Protein AF-A0A929PGQ6-F1 (afdb_monomer_lite)

pLDDT: mean 83.25, std 12.21, range [47.41, 95.75]

Sequence (90 aa):
MSSVEIEAKTAQEAIEKACKHFNLSEGELDIEVLESRSAGIFGLAGNKKAKIRVTPKRDNSITLGHEILTKIISLISPDTKISAEKKGDD

Structure (mmCIF, N/CA/C/O backbone):
data_AF-A0A929PGQ6-F1
#
_entry.id   AF-A0A929PGQ6-F1
#
loop_
_atom_site.group_PDB
_atom_site.id
_atom_site.type_symbol
_atom_site.label_atom_id
_atom_site.label_alt_id
_atom_site.label_comp_id
_atom_site.label_asym_id
_atom_site.label_entity_id
_atom_site.label_seq_id
_atom_site.pdbx_PDB_ins_code
_atom_site.Cartn_x
_atom_site.Cartn_y
_atom_site.Cartn_z
_atom_site.occupancy
_atom_site.B_iso_or_equiv
_atom_site.auth_seq_id
_atom_site.auth_comp_id
_atom_site.auth_asym_id
_atom_site.auth_atom_id
_atom_site.pdbx_PDB_model_num
ATOM 1 N N . MET A 1 1 ? 5.310 -8.678 0.238 1.00 56.22 1 MET A N 1
ATOM 2 C CA . MET A 1 1 ? 5.071 -7.218 0.208 1.00 56.22 1 MET A CA 1
ATOM 3 C C . MET A 1 1 ? 4.566 -6.826 1.580 1.00 56.22 1 MET A C 1
ATOM 5 O O . MET A 1 1 ? 3.814 -7.604 2.151 1.00 56.22 1 MET A O 1
ATOM 9 N N . SER A 1 2 ? 5.023 -5.705 2.133 1.00 78.25 2 SER A N 1
ATOM 10 C CA . SER A 1 2 ? 4.596 -5.276 3.467 1.00 78.25 2 SER A CA 1
ATOM 11 C C . SER A 1 2 ? 3.246 -4.573 3.351 1.00 78.25 2 SER A C 1
ATOM 13 O O . SER A 1 2 ? 3.189 -3.420 2.936 1.00 78.25 2 SER A O 1
ATOM 15 N N . SER A 1 3 ? 2.167 -5.291 3.648 1.00 87.69 3 SER A N 1
ATOM 16 C CA . SER A 1 3 ? 0.837 -4.710 3.831 1.00 87.69 3 SER A CA 1
ATOM 17 C C . SER A 1 3 ? 0.677 -4.224 5.271 1.00 87.69 3 SER A C 1
ATOM 19 O O . SER A 1 3 ? 1.180 -4.875 6.189 1.00 87.69 3 SER A O 1
ATOM 21 N N . VAL A 1 4 ? -0.059 -3.136 5.487 1.00 94.06 4 VAL A N 1
ATOM 22 C CA . VAL A 1 4 ? -0.388 -2.620 6.826 1.00 94.06 4 VAL A CA 1
ATOM 23 C C . VAL A 1 4 ? -1.888 -2.740 7.059 1.00 94.06 4 VAL A C 1
ATOM 25 O O . VAL A 1 4 ? -2.684 -2.421 6.179 1.00 94.06 4 VAL A O 1
ATOM 28 N N . GLU A 1 5 ? -2.283 -3.203 8.242 1.00 95.75 5 GLU A N 1
ATOM 29 C CA . GLU A 1 5 ? -3.686 -3.236 8.654 1.00 95.75 5 GLU A CA 1
ATOM 30 C C . GLU A 1 5 ? -4.022 -1.995 9.485 1.00 95.75 5 GLU A C 1
ATOM 32 O O . GLU A 1 5 ? -3.297 -1.646 10.417 1.00 95.75 5 GLU A O 1
ATOM 37 N N . ILE A 1 6 ? -5.119 -1.318 9.144 1.00 93.88 6 ILE A N 1
ATOM 38 C CA . ILE A 1 6 ? -5.538 -0.063 9.774 1.00 93.88 6 ILE A CA 1
ATOM 39 C C . ILE A 1 6 ? -6.993 -0.173 10.218 1.00 93.88 6 ILE A C 1
ATOM 41 O O . ILE A 1 6 ? -7.868 -0.577 9.452 1.00 93.88 6 ILE A O 1
ATOM 45 N N . GLU A 1 7 ? -7.248 0.239 11.460 1.00 93.44 7 GLU A N 1
ATOM 46 C CA . GLU A 1 7 ? -8.583 0.294 12.051 1.00 93.44 7 GLU A CA 1
ATOM 47 C C . GLU A 1 7 ? -9.057 1.739 12.275 1.00 93.44 7 GLU A C 1
ATOM 49 O O . GLU A 1 7 ? -8.324 2.621 12.757 1.00 93.44 7 GLU A O 1
ATOM 54 N N . ALA A 1 8 ? -10.327 1.992 11.969 1.00 90.69 8 ALA A N 1
ATOM 55 C CA . ALA A 1 8 ? -10.982 3.272 12.222 1.00 90.69 8 ALA A CA 1
ATOM 56 C C . ALA A 1 8 ? -12.494 3.107 12.430 1.00 90.69 8 ALA A C 1
ATOM 58 O O . ALA A 1 8 ? -13.025 1.999 12.369 1.00 90.69 8 ALA A O 1
ATOM 59 N N . LYS A 1 9 ? -13.216 4.196 12.727 1.00 86.38 9 LYS A N 1
ATOM 60 C CA . LYS A 1 9 ? -14.669 4.096 12.950 1.00 86.38 9 LYS A CA 1
ATOM 61 C C . LYS A 1 9 ? -15.406 3.763 11.655 1.00 86.38 9 LYS A C 1
ATOM 63 O O . LYS A 1 9 ? -16.444 3.106 11.695 1.00 86.38 9 LYS A O 1
ATOM 68 N N . THR A 1 10 ? -14.873 4.207 10.520 1.00 88.50 10 THR A N 1
ATOM 69 C CA . THR A 1 10 ? -15.407 3.963 9.177 1.00 88.50 10 THR A CA 1
ATOM 70 C C . THR A 1 10 ? -14.291 3.498 8.242 1.00 88.50 10 THR A C 1
ATOM 72 O O . THR A 1 10 ? -13.114 3.724 8.518 1.00 88.50 10 THR A O 1
ATOM 75 N N . ALA A 1 11 ? -14.651 2.844 7.133 1.00 88.25 11 ALA A N 1
ATOM 76 C CA . ALA A 1 11 ? -13.673 2.465 6.113 1.00 88.25 11 ALA A CA 1
ATOM 77 C C . ALA A 1 11 ? -12.977 3.708 5.532 1.00 88.25 11 ALA A C 1
ATOM 79 O O . ALA A 1 11 ? -11.760 3.711 5.407 1.00 88.25 11 ALA A O 1
ATOM 80 N N . GLN A 1 12 ? -13.728 4.792 5.303 1.00 90.56 12 GLN A N 1
ATOM 81 C CA . GLN A 1 12 ? -13.192 6.062 4.807 1.00 90.56 12 GLN A CA 1
ATOM 82 C C . GLN A 1 12 ? -12.109 6.639 5.729 1.00 90.56 12 GLN A C 1
ATOM 84 O O . GLN A 1 12 ? -11.026 6.985 5.272 1.00 90.56 12 GLN A O 1
ATOM 89 N N . GLU A 1 13 ? -12.353 6.669 7.045 1.00 91.88 13 GLU A N 1
ATOM 90 C CA . GLU A 1 13 ? -11.347 7.129 8.012 1.00 91.88 13 GLU A CA 1
ATOM 91 C C . GLU A 1 13 ? -10.094 6.239 8.005 1.00 91.88 13 GLU A C 1
ATOM 93 O O . GLU A 1 13 ? -8.984 6.716 8.248 1.00 91.88 13 GLU A O 1
ATOM 98 N N . ALA A 1 14 ? -10.255 4.933 7.770 1.00 93.81 14 ALA A N 1
ATOM 99 C CA . ALA A 1 14 ? -9.127 4.015 7.689 1.00 93.81 14 ALA A CA 1
ATOM 100 C C . ALA A 1 14 ? -8.303 4.262 6.413 1.00 93.81 14 ALA A C 1
ATOM 102 O O . ALA A 1 14 ? -7.074 4.265 6.482 1.00 93.81 14 ALA A O 1
ATOM 103 N N . ILE A 1 15 ? -8.967 4.545 5.287 1.00 93.44 15 ILE A N 1
ATOM 104 C CA . ILE A 1 15 ? -8.333 4.906 4.010 1.00 93.44 15 ILE A CA 1
ATOM 105 C C . ILE A 1 15 ? -7.565 6.223 4.149 1.00 93.44 15 ILE A C 1
ATOM 107 O O . ILE A 1 15 ? -6.388 6.283 3.810 1.00 93.44 15 ILE A O 1
ATOM 111 N N . GLU A 1 16 ? -8.162 7.254 4.751 1.00 95.31 16 GLU A N 1
ATOM 112 C CA . GLU A 1 16 ? -7.477 8.531 4.996 1.00 95.31 16 GLU A CA 1
ATOM 113 C C . GLU A 1 16 ? -6.218 8.369 5.859 1.00 95.31 16 GLU A C 1
ATOM 115 O O . GLU A 1 16 ? -5.182 8.987 5.594 1.00 95.31 16 GLU A O 1
ATOM 120 N N . LYS A 1 17 ? -6.284 7.524 6.896 1.00 95.25 17 LYS A N 1
ATOM 121 C CA . LYS A 1 17 ? -5.107 7.181 7.707 1.00 95.25 17 LYS A CA 1
ATOM 122 C C . LYS A 1 17 ? -4.045 6.460 6.884 1.00 95.25 17 LYS A C 1
ATOM 124 O O . LYS A 1 17 ? -2.864 6.718 7.095 1.00 95.25 17 LYS A O 1
ATOM 129 N N . ALA A 1 18 ? -4.446 5.587 5.962 1.00 94.38 18 ALA A N 1
ATOM 130 C CA . ALA A 1 18 ? -3.528 4.882 5.079 1.00 94.38 18 ALA A CA 1
ATOM 131 C C . ALA A 1 18 ? -2.798 5.840 4.131 1.00 94.38 18 ALA A C 1
ATOM 133 O O . ALA A 1 18 ? -1.570 5.802 4.063 1.00 94.38 18 ALA A O 1
ATOM 134 N N . CYS A 1 19 ? -3.528 6.751 3.483 1.00 93.56 19 CYS A N 1
ATOM 135 C CA . CYS A 1 19 ? -2.952 7.778 2.612 1.00 93.56 19 CYS A CA 1
ATOM 136 C C . CYS A 1 19 ? -1.911 8.623 3.358 1.00 93.56 19 CYS A C 1
ATOM 138 O O . CYS A 1 19 ? -0.809 8.840 2.861 1.00 93.56 19 CYS A O 1
ATOM 140 N N . LYS A 1 20 ? -2.211 9.026 4.602 1.00 94.00 20 LYS A N 1
ATOM 141 C CA . LYS A 1 20 ? -1.261 9.755 5.460 1.00 94.00 20 LYS A CA 1
ATOM 142 C C . LYS A 1 20 ? -0.062 8.908 5.885 1.00 94.00 20 LYS A C 1
ATOM 144 O O . LYS A 1 20 ? 1.043 9.430 5.955 1.00 94.00 20 LYS A O 1
ATOM 149 N N . HIS A 1 21 ? -0.270 7.627 6.188 1.00 91.19 21 HIS A N 1
ATOM 150 C CA . HIS A 1 21 ? 0.799 6.725 6.620 1.00 91.19 21 HIS A CA 1
ATOM 151 C C . HIS A 1 21 ? 1.828 6.478 5.514 1.00 91.19 21 HIS A C 1
ATOM 153 O O . HIS A 1 21 ? 3.026 6.487 5.781 1.00 91.19 21 HIS A O 1
ATOM 159 N N . PHE A 1 22 ? 1.362 6.278 4.280 1.00 86.75 22 PHE A N 1
ATOM 160 C CA . PHE A 1 22 ? 2.228 6.017 3.131 1.00 86.75 22 PHE A CA 1
ATOM 161 C C . PHE A 1 22 ? 2.647 7.281 2.375 1.00 86.75 22 PHE A C 1
ATOM 163 O O . PHE A 1 22 ? 3.538 7.199 1.537 1.00 86.75 22 PHE A O 1
ATOM 170 N N . ASN A 1 23 ? 2.037 8.432 2.677 1.00 89.56 23 ASN A N 1
ATOM 171 C CA . ASN A 1 23 ? 2.186 9.674 1.917 1.00 89.56 23 ASN A CA 1
ATOM 172 C C . ASN A 1 23 ? 1.899 9.468 0.415 1.00 89.56 23 ASN A C 1
ATOM 174 O O . ASN A 1 23 ? 2.643 9.929 -0.447 1.00 89.56 23 ASN A O 1
ATOM 178 N N . LEU A 1 24 ? 0.827 8.728 0.1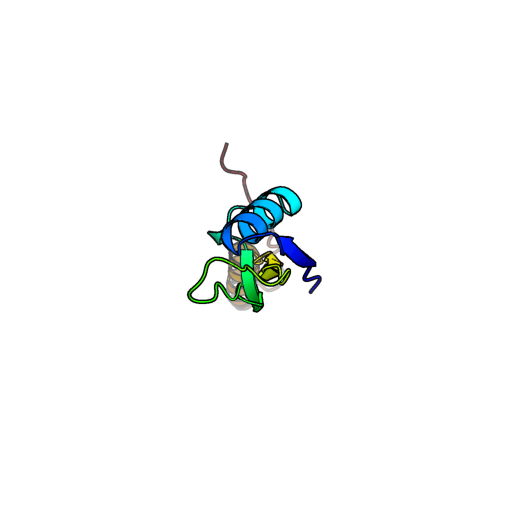31 1.00 89.31 24 LEU A N 1
ATOM 179 C 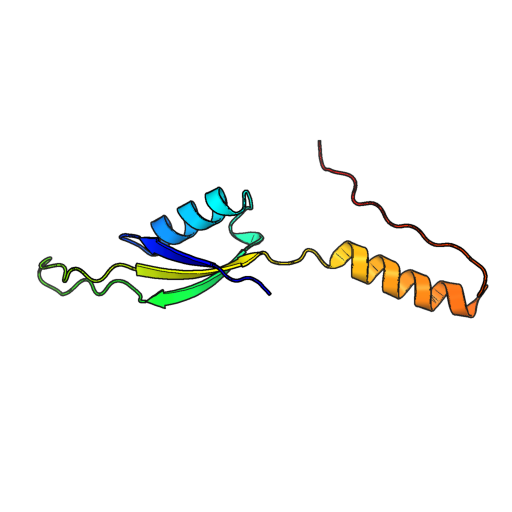CA . LEU A 1 24 ? 0.361 8.369 -1.207 1.00 89.31 24 LEU A CA 1
ATOM 180 C C . LEU A 1 24 ? -1.123 8.705 -1.339 1.00 89.31 24 LEU A C 1
ATOM 182 O O . LEU A 1 24 ? -1.856 8.753 -0.346 1.00 89.31 24 LEU A O 1
ATOM 186 N N . SER A 1 25 ? -1.574 8.913 -2.571 1.00 90.75 25 SER A N 1
ATOM 187 C CA . SER A 1 25 ? -2.997 9.047 -2.873 1.00 90.75 25 SER A CA 1
ATOM 188 C C . SER A 1 25 ? -3.717 7.696 -2.790 1.00 90.75 25 SER A C 1
ATOM 190 O O . SER A 1 25 ? -3.109 6.636 -2.924 1.00 90.75 25 SER A O 1
ATOM 192 N N . GLU A 1 26 ? -5.041 7.711 -2.619 1.00 89.50 26 GLU A N 1
ATOM 193 C CA . GLU A 1 26 ? -5.853 6.482 -2.593 1.00 89.50 26 GLU A CA 1
ATOM 194 C C . GLU A 1 26 ? -5.693 5.655 -3.882 1.00 89.50 26 GLU A C 1
ATOM 196 O O . GLU A 1 26 ? -5.652 4.427 -3.845 1.00 89.50 26 GLU A O 1
ATOM 201 N N . GLY A 1 27 ? -5.512 6.323 -5.027 1.00 89.38 27 GLY A N 1
ATOM 202 C CA . GLY A 1 27 ? -5.276 5.672 -6.316 1.00 89.38 27 GLY A CA 1
ATOM 203 C C . GLY A 1 27 ? -3.975 4.867 -6.371 1.00 89.38 27 GLY A C 1
ATOM 204 O O . GLY A 1 27 ? -3.901 3.890 -7.117 1.00 89.38 27 GLY A O 1
ATOM 205 N N . GLU A 1 28 ? -2.990 5.217 -5.546 1.00 88.62 28 GLU A N 1
ATOM 206 C CA . GLU A 1 28 ? -1.690 4.551 -5.416 1.00 88.62 28 GLU A CA 1
ATOM 207 C C . GLU A 1 28 ? -1.687 3.468 -4.327 1.00 88.62 28 GLU A C 1
ATOM 209 O O . GLU A 1 28 ? -0.659 2.842 -4.075 1.00 88.62 28 GLU A O 1
ATOM 214 N N . LEU A 1 29 ? -2.828 3.211 -3.687 1.00 91.50 29 LEU A N 1
ATOM 215 C CA . LEU A 1 29 ? -2.981 2.196 -2.653 1.00 91.50 29 LEU A CA 1
ATOM 216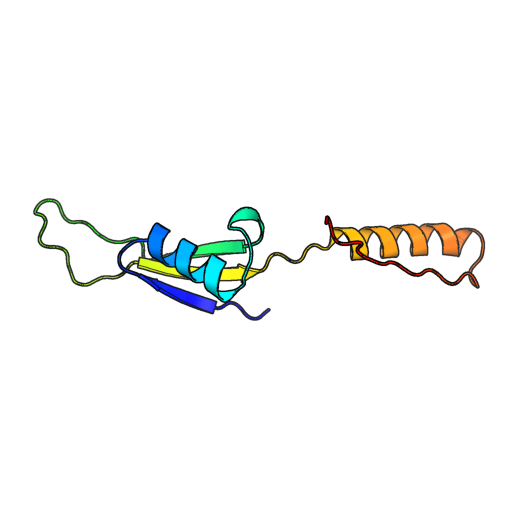 C C . LEU A 1 29 ? -3.899 1.076 -3.146 1.00 91.50 29 LEU A C 1
ATOM 218 O O . LEU A 1 29 ? -4.925 1.305 -3.786 1.00 91.50 29 LEU A O 1
ATOM 222 N N . ASP A 1 30 ? -3.506 -0.160 -2.872 1.00 93.00 30 ASP A N 1
ATOM 223 C CA . ASP A 1 30 ? -4.367 -1.329 -2.979 1.00 93.00 30 ASP A CA 1
ATOM 224 C C . ASP A 1 30 ? -5.009 -1.574 -1.610 1.00 93.00 30 ASP A C 1
ATOM 226 O O . ASP A 1 30 ? -4.298 -1.733 -0.612 1.00 93.00 30 ASP A O 1
ATOM 230 N N . ILE A 1 31 ? -6.339 -1.512 -1.550 1.00 93.81 31 ILE A N 1
ATOM 231 C CA . ILE A 1 31 ? -7.113 -1.466 -0.306 1.00 93.81 31 ILE A CA 1
ATOM 232 C C . ILE A 1 31 ? -8.068 -2.655 -0.275 1.00 93.81 31 ILE A C 1
ATOM 234 O O . ILE A 1 31 ? -8.999 -2.755 -1.070 1.00 93.81 31 ILE A O 1
ATOM 238 N N . GLU A 1 32 ? -7.877 -3.521 0.711 1.00 94.31 32 GLU A N 1
ATOM 239 C CA . GLU A 1 32 ? -8.743 -4.657 1.001 1.00 94.31 32 GLU A CA 1
ATOM 240 C C . GLU A 1 32 ? -9.538 -4.368 2.283 1.00 94.31 32 GLU A C 1
ATOM 242 O O . GLU A 1 32 ? -8.965 -4.154 3.354 1.00 94.31 32 GLU A O 1
ATOM 247 N N . VAL A 1 33 ? -10.870 -4.353 2.204 1.00 92.25 33 VAL A N 1
ATOM 248 C CA . VAL A 1 33 ? -11.727 -4.167 3.386 1.00 92.25 33 VAL A CA 1
ATOM 249 C C . VAL A 1 33 ? -11.906 -5.511 4.087 1.00 92.25 33 VAL A C 1
ATOM 251 O O . VAL A 1 33 ? -12.632 -6.375 3.605 1.00 92.25 33 VAL A O 1
ATOM 254 N N . LEU A 1 34 ? -11.263 -5.674 5.245 1.00 92.44 34 LEU A N 1
ATOM 255 C CA . LEU A 1 34 ? -11.352 -6.889 6.058 1.00 92.44 34 LEU A CA 1
ATOM 256 C C . LEU A 1 34 ? -12.629 -6.910 6.901 1.00 92.44 34 LEU A C 1
ATOM 258 O O . LEU A 1 34 ? -13.271 -7.947 7.041 1.00 92.44 34 LEU A O 1
ATOM 262 N N . GLU A 1 35 ? -13.006 -5.757 7.458 1.00 88.06 35 GLU A N 1
ATOM 263 C CA . GLU A 1 35 ? -14.231 -5.606 8.238 1.00 88.06 35 GLU A CA 1
ATOM 264 C C . GLU A 1 35 ? -14.954 -4.313 7.869 1.00 88.06 35 GLU A C 1
ATOM 266 O O . GLU A 1 35 ? -14.443 -3.204 8.045 1.00 88.06 35 GLU A O 1
ATOM 271 N N . SER A 1 36 ? -16.185 -4.460 7.385 1.00 74.62 36 SER A N 1
ATOM 272 C CA . SER A 1 36 ? -17.131 -3.369 7.181 1.00 74.62 36 SER A CA 1
ATOM 273 C C . SER A 1 36 ? -17.943 -3.154 8.464 1.00 74.62 36 SER A C 1
ATOM 275 O O . SER A 1 36 ? -18.423 -4.101 9.088 1.00 74.62 36 SER A O 1
ATOM 277 N N . ARG A 1 37 ? -18.083 -1.895 8.895 1.00 70.12 37 ARG A N 1
ATOM 278 C CA . ARG A 1 37 ? -18.858 -1.526 10.091 1.00 70.12 37 ARG A CA 1
ATOM 279 C C . ARG A 1 37 ? -20.285 -2.084 9.988 1.00 70.12 37 ARG A C 1
ATOM 281 O O . ARG A 1 37 ? -21.001 -1.734 9.055 1.00 70.12 37 ARG A O 1
ATOM 288 N N . SER A 1 38 ? -20.746 -2.852 10.979 1.00 57.81 38 SER A N 1
ATOM 289 C CA . SER A 1 38 ? -22.163 -3.223 11.080 1.00 57.81 38 SER A CA 1
ATOM 290 C C . SER A 1 38 ? -22.935 -2.123 11.818 1.00 57.81 38 SER A C 1
ATOM 292 O O . SER A 1 38 ? -22.943 -2.073 13.050 1.00 57.81 38 SER A O 1
ATOM 294 N N . ALA A 1 39 ? -23.574 -1.209 11.089 1.00 57.31 39 ALA A N 1
ATOM 295 C CA . ALA A 1 39 ? -24.578 -0.334 11.688 1.00 57.31 39 ALA A CA 1
ATOM 296 C C . ALA A 1 39 ? -25.911 -1.099 11.748 1.00 57.31 39 ALA A C 1
ATOM 298 O O . ALA A 1 39 ? -26.554 -1.314 10.727 1.00 57.31 39 ALA A O 1
ATOM 299 N N . GLY A 1 40 ? -26.297 -1.563 12.939 1.00 54.22 40 GLY A N 1
ATOM 300 C CA . GLY A 1 40 ? -27.622 -2.140 13.165 1.00 54.22 40 GLY A CA 1
ATOM 301 C C . GLY A 1 40 ? -28.723 -1.073 13.131 1.00 54.22 40 GLY A C 1
ATOM 302 O O . GLY A 1 40 ? -28.486 0.094 13.441 1.00 54.22 40 GLY A O 1
ATOM 303 N N . ILE A 1 41 ? -29.942 -1.507 12.815 1.00 62.81 41 ILE A N 1
ATOM 304 C CA . ILE A 1 41 ? -31.191 -0.735 12.635 1.00 62.81 41 ILE A CA 1
ATOM 305 C C . ILE A 1 41 ? -31.652 0.165 13.808 1.00 62.81 41 ILE A C 1
ATOM 307 O O . ILE A 1 41 ? -32.676 0.824 13.683 1.00 62.81 41 ILE A O 1
ATOM 311 N N . PHE A 1 42 ? -30.916 0.258 14.920 1.00 62.19 42 PHE A N 1
ATOM 312 C CA . PHE A 1 42 ? -31.293 1.080 16.084 1.00 62.19 42 PHE A CA 1
ATOM 313 C C . PHE A 1 42 ? -30.195 2.016 16.605 1.00 62.19 42 PHE A C 1
ATOM 315 O O . PHE A 1 42 ? -30.296 2.516 17.720 1.00 62.19 42 PHE A O 1
ATOM 322 N N . GLY A 1 43 ? -29.112 2.255 15.859 1.00 57.72 43 GLY A N 1
ATOM 323 C CA . GLY A 1 43 ? -28.061 3.183 16.314 1.00 57.72 43 GLY A CA 1
ATOM 324 C C . GLY A 1 43 ? -27.292 2.726 17.567 1.00 57.72 43 GLY A C 1
ATOM 325 O O . GLY A 1 43 ? -26.345 3.390 17.981 1.00 57.72 43 GLY A O 1
ATOM 326 N N . LEU A 1 44 ? -27.625 1.556 18.122 1.00 62.28 44 LEU A N 1
ATOM 327 C CA . LEU A 1 44 ? -26.835 0.813 19.099 1.00 62.28 44 LEU A CA 1
ATOM 328 C C . LEU A 1 44 ? -25.658 0.178 18.356 1.00 62.28 44 LEU A C 1
ATOM 330 O O . LEU A 1 44 ? -25.648 -1.009 18.030 1.00 62.28 44 LEU A O 1
ATOM 334 N N . ALA A 1 45 ? -24.704 1.022 17.972 1.00 58.69 45 ALA A N 1
ATOM 335 C CA . ALA A 1 45 ? -23.507 0.604 17.273 1.00 58.69 45 ALA A CA 1
ATOM 336 C C . ALA A 1 45 ? -22.703 -0.320 18.193 1.00 58.69 45 ALA A C 1
ATOM 338 O O . ALA A 1 45 ? -22.085 0.133 19.155 1.00 58.69 45 ALA A O 1
ATOM 339 N N . GLY A 1 46 ? -22.700 -1.618 17.884 1.00 57.81 46 GLY A N 1
ATOM 340 C CA . GLY A 1 46 ? -21.684 -2.520 18.405 1.00 57.81 46 GLY A CA 1
ATOM 341 C C . GLY A 1 46 ? -20.305 -1.915 18.135 1.00 57.81 46 GLY A C 1
ATOM 342 O O . GLY A 1 46 ? -20.083 -1.323 17.078 1.00 57.81 46 GLY A O 1
ATOM 343 N N . ASN A 1 47 ? -19.388 -2.050 19.094 1.00 66.19 47 ASN A N 1
ATOM 344 C CA . ASN A 1 47 ? -18.034 -1.472 19.100 1.00 66.19 47 ASN A CA 1
ATOM 345 C C . ASN A 1 47 ? -17.115 -1.944 17.950 1.00 66.19 47 ASN A C 1
ATOM 347 O O . ASN A 1 47 ? -15.895 -1.802 18.028 1.00 66.19 47 ASN A O 1
ATOM 351 N N . LYS A 1 48 ? -17.669 -2.541 16.895 1.00 76.38 48 LYS A N 1
ATOM 352 C CA . LYS A 1 48 ? -16.920 -3.113 15.791 1.00 76.38 48 LYS A CA 1
ATOM 353 C C . LYS A 1 48 ? -16.453 -2.001 14.853 1.00 76.38 48 LYS A C 1
ATOM 355 O O . LYS A 1 48 ? -17.251 -1.371 14.155 1.00 76.38 48 LYS A O 1
ATOM 360 N N . LYS A 1 49 ? -15.149 -1.731 14.903 1.00 85.31 49 LYS A N 1
ATOM 361 C CA . LYS A 1 49 ? -14.455 -0.785 14.025 1.00 85.31 49 LYS A CA 1
ATOM 362 C C . LYS A 1 49 ? -14.386 -1.341 12.604 1.00 85.31 49 LYS A C 1
ATOM 364 O O . LYS A 1 49 ? -14.468 -2.547 12.401 1.00 85.31 49 LYS A O 1
ATOM 369 N N . ALA A 1 50 ? -14.241 -0.452 11.630 1.00 90.31 50 ALA A N 1
ATOM 370 C CA . ALA A 1 50 ? -13.872 -0.855 10.285 1.00 90.31 50 ALA A CA 1
ATOM 371 C C . ALA A 1 50 ? -12.376 -1.183 10.254 1.00 90.31 50 ALA A C 1
ATOM 373 O O . ALA A 1 50 ? -11.576 -0.473 10.874 1.00 90.31 50 ALA A O 1
ATOM 374 N N . LYS A 1 51 ? -12.012 -2.227 9.512 1.00 92.94 51 LYS A N 1
ATOM 375 C CA . LYS A 1 51 ? -10.630 -2.676 9.355 1.00 92.94 51 LYS A CA 1
ATOM 376 C C . LYS A 1 51 ? -10.307 -2.857 7.881 1.00 92.94 51 LYS A C 1
ATOM 378 O O . LYS A 1 51 ? -11.055 -3.519 7.163 1.00 92.94 51 LYS A O 1
ATOM 383 N N . ILE A 1 52 ? -9.186 -2.292 7.449 1.00 94.94 52 ILE A N 1
ATOM 384 C CA . ILE A 1 52 ? -8.666 -2.440 6.089 1.00 94.94 52 ILE A CA 1
ATOM 385 C C . ILE A 1 52 ? -7.236 -2.974 6.128 1.00 94.94 52 ILE A C 1
ATOM 387 O O . ILE A 1 52 ? -6.509 -2.738 7.094 1.00 94.94 52 ILE A O 1
ATOM 391 N N . ARG A 1 53 ? -6.825 -3.656 5.066 1.00 95.69 53 ARG A N 1
ATOM 392 C CA . ARG A 1 53 ? -5.435 -3.973 4.756 1.00 95.69 53 ARG A CA 1
ATOM 393 C C . ARG A 1 53 ? -5.029 -3.158 3.542 1.00 95.69 53 ARG A C 1
ATOM 395 O O . ARG A 1 53 ? -5.761 -3.111 2.560 1.00 95.69 53 ARG A O 1
ATOM 402 N N . VAL A 1 54 ? -3.876 -2.510 3.622 1.00 94.94 54 VAL A N 1
ATOM 403 C CA . VAL A 1 54 ? -3.403 -1.605 2.578 1.00 94.94 54 VAL A CA 1
ATOM 404 C C . VAL A 1 54 ? -2.006 -1.988 2.138 1.00 94.94 54 VAL A C 1
ATOM 406 O O . VAL A 1 54 ? -1.129 -2.234 2.970 1.00 94.94 54 VAL A O 1
ATOM 409 N N . THR A 1 55 ? -1.799 -2.000 0.826 1.00 93.75 55 THR A N 1
ATOM 410 C CA . THR A 1 55 ? -0.499 -2.217 0.193 1.00 93.75 55 THR A CA 1
ATOM 411 C C . THR A 1 55 ? -0.241 -1.094 -0.813 1.00 93.75 55 THR A C 1
ATOM 413 O O . THR A 1 55 ? -1.080 -0.875 -1.682 1.00 93.75 55 THR A O 1
ATOM 416 N N . PRO A 1 56 ? 0.896 -0.381 -0.757 1.00 90.81 56 PRO A N 1
ATOM 417 C CA . PRO A 1 56 ? 1.265 0.562 -1.809 1.00 90.81 56 PRO A CA 1
ATOM 418 C C . PRO A 1 56 ? 1.351 -0.130 -3.169 1.00 90.81 56 PRO A C 1
ATOM 420 O O . PRO A 1 56 ? 2.061 -1.133 -3.319 1.00 90.81 56 PRO A O 1
ATOM 423 N N . LYS A 1 57 ? 0.658 0.412 -4.172 1.00 87.38 57 LYS A N 1
ATOM 424 C CA . LYS A 1 57 ? 0.825 -0.006 -5.560 1.00 87.38 57 LYS A CA 1
ATOM 425 C C . LYS A 1 57 ? 2.233 0.371 -5.980 1.00 87.38 57 LYS A C 1
ATOM 427 O O . LYS A 1 57 ? 2.677 1.504 -5.810 1.00 87.38 57 LYS A O 1
ATOM 432 N N . ARG A 1 58 ? 2.960 -0.593 -6.534 1.00 73.94 58 ARG A N 1
ATOM 433 C CA . ARG A 1 58 ? 4.223 -0.277 -7.189 1.00 73.94 58 ARG A CA 1
ATOM 434 C C . ARG A 1 58 ? 3.906 0.301 -8.552 1.00 73.94 58 ARG A C 1
ATOM 436 O O . ARG A 1 58 ? 3.277 -0.363 -9.375 1.00 73.94 58 ARG A O 1
ATOM 443 N N . ASP A 1 59 ? 4.365 1.519 -8.785 1.00 70.19 59 ASP A N 1
ATOM 444 C CA . ASP A 1 59 ? 4.473 2.036 -10.135 1.00 70.19 59 ASP A CA 1
ATOM 445 C C . ASP A 1 59 ? 5.580 1.257 -10.862 1.00 70.19 59 ASP A C 1
ATOM 447 O O . ASP A 1 59 ? 6.769 1.553 -10.750 1.00 70.19 59 ASP A O 1
ATOM 451 N N . ASN A 1 60 ? 5.175 0.196 -11.559 1.00 69.12 60 ASN A N 1
ATOM 452 C CA . ASN A 1 60 ? 6.070 -0.645 -12.346 1.00 69.12 60 ASN A CA 1
ATOM 453 C C . ASN A 1 60 ? 6.316 -0.076 -13.754 1.00 69.12 60 ASN A C 1
ATOM 455 O O . ASN A 1 60 ? 6.993 -0.734 -14.539 1.00 69.12 60 ASN A O 1
ATOM 459 N N . SER A 1 61 ? 5.779 1.098 -14.111 1.00 76.25 61 SER A N 1
ATOM 460 C CA . SER A 1 61 ? 5.876 1.634 -15.479 1.00 76.25 61 SER A CA 1
ATOM 461 C C . SER A 1 61 ? 7.328 1.839 -15.924 1.00 76.25 61 SER A C 1
ATOM 463 O O . SER A 1 61 ? 7.706 1.425 -17.019 1.00 76.25 61 SER A O 1
ATOM 465 N N . ILE A 1 62 ? 8.168 2.380 -15.039 1.00 79.44 62 ILE A N 1
ATOM 466 C CA . ILE A 1 62 ? 9.600 2.590 -15.284 1.00 79.44 62 ILE A CA 1
ATOM 467 C C . ILE A 1 62 ? 10.340 1.258 -15.425 1.00 79.44 62 ILE A C 1
ATOM 469 O O . ILE A 1 62 ? 11.125 1.081 -16.356 1.00 79.44 62 ILE A O 1
A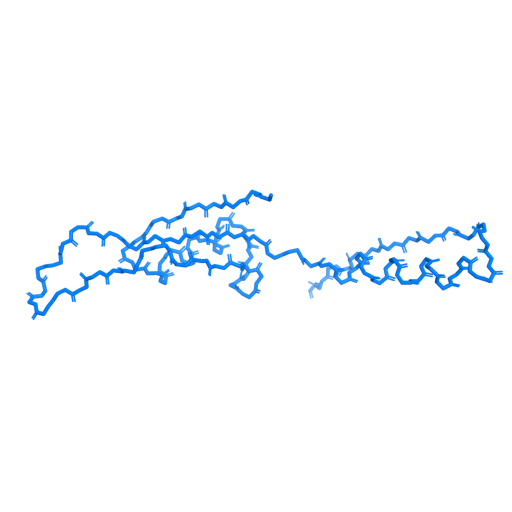TOM 473 N N . THR A 1 63 ? 10.074 0.298 -14.535 1.00 79.00 63 THR A N 1
ATOM 474 C CA . THR A 1 63 ? 10.692 -1.035 -14.596 1.00 79.00 63 THR A CA 1
ATOM 475 C C . THR A 1 63 ? 10.283 -1.780 -15.864 1.00 79.00 63 THR A C 1
ATOM 477 O O . THR A 1 63 ? 11.134 -2.365 -16.527 1.00 79.00 63 THR A O 1
ATOM 480 N N . LEU A 1 64 ? 9.005 -1.712 -16.238 1.00 85.00 64 LEU A N 1
ATOM 481 C CA . LEU A 1 64 ? 8.475 -2.339 -17.444 1.00 85.00 64 LEU A CA 1
ATOM 482 C C . LEU A 1 64 ? 9.073 -1.711 -18.708 1.00 85.00 64 LEU A C 1
ATOM 484 O O . LEU A 1 64 ? 9.504 -2.431 -19.606 1.00 85.00 64 LEU A O 1
ATOM 488 N N . GLY A 1 65 ? 9.141 -0.378 -18.768 1.00 86.38 65 GLY A N 1
ATOM 489 C CA . GLY A 1 65 ? 9.769 0.337 -19.877 1.00 86.38 65 GLY A CA 1
ATOM 490 C C . GLY A 1 65 ? 11.246 -0.031 -20.033 1.00 86.38 65 GLY A C 1
ATOM 491 O O . GLY A 1 65 ? 11.691 -0.329 -21.141 1.00 86.38 65 GLY A O 1
ATOM 492 N N . HIS A 1 66 ? 11.987 -0.089 -18.921 1.00 87.75 66 HIS A N 1
ATOM 493 C CA . HIS A 1 66 ? 13.388 -0.518 -18.910 1.00 87.75 66 HIS A CA 1
ATOM 494 C C . HIS A 1 66 ? 13.553 -1.964 -19.388 1.00 87.75 66 HIS A C 1
ATOM 496 O O . HIS A 1 66 ? 14.399 -2.233 -20.241 1.00 87.75 66 HIS A O 1
ATOM 502 N N . GLU A 1 67 ? 12.713 -2.885 -18.915 1.00 88.69 67 GLU A N 1
ATOM 503 C CA . GLU A 1 67 ? 12.762 -4.296 -19.307 1.00 88.69 67 GLU A CA 1
ATOM 504 C C . GLU A 1 67 ? 12.480 -4.490 -20.806 1.00 88.69 67 GLU A C 1
ATOM 506 O O . GLU A 1 67 ? 13.217 -5.205 -21.490 1.00 88.69 67 GLU A O 1
ATOM 511 N N . ILE A 1 68 ? 11.439 -3.838 -21.335 1.00 91.62 68 ILE A N 1
ATOM 512 C CA . ILE A 1 68 ? 11.077 -3.917 -22.757 1.00 91.62 68 ILE A CA 1
ATOM 513 C C . ILE A 1 68 ? 12.199 -3.346 -23.620 1.00 91.62 68 ILE A C 1
ATOM 515 O O . ILE A 1 68 ? 12.633 -3.995 -24.573 1.00 91.62 68 ILE A O 1
ATOM 519 N N . LEU A 1 69 ? 12.696 -2.155 -23.276 1.00 90.50 69 LEU A N 1
ATOM 520 C CA . LEU A 1 69 ? 13.765 -1.515 -24.034 1.00 90.50 69 LEU A CA 1
ATOM 521 C C . LEU A 1 69 ? 15.041 -2.366 -24.014 1.00 90.50 69 LEU A C 1
ATOM 523 O O . LEU A 1 69 ? 15.682 -2.528 -25.048 1.00 90.50 69 LEU A O 1
ATOM 527 N N . THR A 1 70 ? 15.356 -2.985 -22.875 1.00 88.81 70 THR A N 1
ATOM 528 C CA . THR A 1 70 ? 16.484 -3.917 -22.742 1.00 88.81 70 THR A CA 1
ATOM 529 C C . THR A 1 70 ? 16.342 -5.123 -23.667 1.00 88.81 70 THR A C 1
ATOM 531 O O . THR A 1 70 ? 17.298 -5.477 -24.354 1.00 88.81 70 THR A O 1
ATOM 534 N N . LYS A 1 71 ? 15.147 -5.723 -23.746 1.00 90.31 71 LYS A N 1
ATOM 535 C CA . LYS A 1 71 ? 14.866 -6.850 -24.652 1.00 90.31 71 LYS A CA 1
ATOM 536 C C . LYS A 1 71 ? 14.975 -6.473 -26.129 1.00 90.31 71 LYS A C 1
ATOM 538 O O . LYS A 1 71 ? 15.391 -7.301 -26.925 1.00 90.31 71 LYS A O 1
ATOM 543 N N . ILE A 1 72 ? 14.579 -5.258 -26.504 1.00 93.31 72 ILE A N 1
ATOM 544 C CA . ILE A 1 72 ? 14.675 -4.790 -27.895 1.00 93.31 72 ILE A CA 1
ATOM 545 C C . ILE A 1 72 ? 16.134 -4.500 -28.253 1.00 93.31 72 ILE A C 1
ATOM 547 O O . ILE A 1 72 ? 16.621 -4.951 -29.287 1.00 93.31 72 ILE A O 1
ATOM 551 N N . ILE A 1 73 ? 16.842 -3.761 -27.397 1.00 90.75 73 ILE A N 1
ATOM 552 C CA . ILE A 1 73 ? 18.220 -3.336 -27.660 1.00 90.75 73 ILE A CA 1
ATOM 553 C C . ILE A 1 73 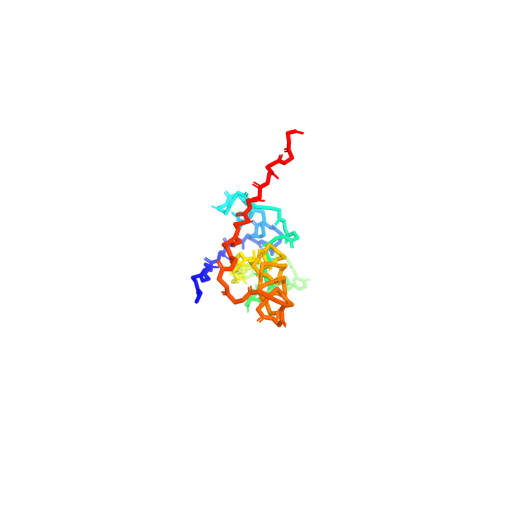? 19.175 -4.533 -27.693 1.00 90.75 73 ILE A C 1
ATOM 555 O O . ILE A 1 73 ? 20.072 -4.548 -28.534 1.00 90.75 73 ILE A O 1
ATOM 559 N N . SER A 1 74 ? 18.950 -5.571 -26.881 1.00 89.00 74 SER A N 1
ATOM 560 C CA . SER A 1 74 ? 19.782 -6.782 -26.905 1.00 89.00 74 SER A CA 1
ATOM 561 C C . SER A 1 74 ? 19.746 -7.538 -28.241 1.00 89.00 74 SER A C 1
ATOM 563 O O . SER A 1 74 ? 20.687 -8.269 -28.539 1.00 89.00 74 SER A O 1
ATOM 565 N N . LEU A 1 75 ? 18.706 -7.344 -29.064 1.00 91.38 75 LEU A N 1
ATOM 566 C CA . LEU A 1 75 ? 18.606 -7.928 -30.409 1.00 91.38 75 LEU A CA 1
ATOM 567 C C . LEU A 1 75 ? 19.438 -7.176 -31.455 1.00 91.38 75 LEU A C 1
ATOM 569 O O . LEU A 1 75 ? 19.691 -7.712 -32.531 1.00 91.38 75 LEU A O 1
ATOM 573 N N . ILE A 1 76 ? 19.832 -5.935 -31.157 1.00 91.50 76 ILE A N 1
ATOM 574 C CA . ILE A 1 76 ? 20.553 -5.051 -32.079 1.00 91.50 76 ILE A CA 1
ATOM 575 C C . ILE A 1 76 ? 22.021 -4.928 -31.656 1.00 91.50 76 ILE A C 1
ATOM 577 O O . ILE A 1 76 ? 22.914 -5.023 -32.494 1.00 91.50 76 ILE A O 1
ATOM 581 N N . SER A 1 77 ? 22.273 -4.713 -30.362 1.00 87.62 77 SER A N 1
ATOM 582 C CA . SER A 1 77 ? 23.605 -4.510 -29.790 1.00 87.62 77 SER A CA 1
ATOM 583 C C . SER A 1 77 ? 23.632 -4.980 -28.325 1.00 87.62 77 SER A C 1
ATOM 585 O O . SER A 1 77 ? 23.146 -4.265 -27.443 1.00 87.62 77 SER A O 1
ATOM 587 N N . PRO A 1 78 ? 24.195 -6.167 -28.034 1.00 78.94 78 PRO A N 1
ATOM 588 C CA . PRO A 1 78 ? 24.151 -6.766 -26.697 1.00 78.94 78 PRO A CA 1
ATOM 589 C C . PRO A 1 78 ? 24.959 -5.997 -25.637 1.00 78.94 78 PRO A C 1
ATOM 591 O O . PRO A 1 78 ? 24.672 -6.127 -24.451 1.00 78.94 78 PRO A O 1
ATOM 594 N N . ASP A 1 79 ? 25.911 -5.153 -26.047 1.00 84.69 79 ASP A N 1
ATOM 595 C CA . ASP A 1 79 ? 26.830 -4.448 -25.140 1.00 84.69 79 ASP A CA 1
ATOM 596 C C . ASP A 1 79 ? 26.363 -3.028 -24.758 1.00 84.69 79 ASP A C 1
ATOM 598 O O . ASP A 1 79 ? 27.124 -2.215 -24.226 1.00 84.69 79 ASP A O 1
ATOM 602 N N . THR A 1 80 ? 25.104 -2.683 -25.036 1.00 86.12 80 THR A N 1
ATOM 603 C CA . THR A 1 80 ? 24.568 -1.342 -24.777 1.00 86.12 80 THR A CA 1
ATOM 604 C C . THR A 1 80 ? 24.083 -1.184 -23.333 1.00 86.12 80 THR A C 1
ATOM 606 O O . THR A 1 80 ? 23.244 -1.937 -22.843 1.00 86.12 80 THR A O 1
ATOM 609 N N . LYS A 1 81 ? 24.567 -0.141 -22.646 1.00 84.50 81 LYS A N 1
ATOM 610 C CA . LYS A 1 81 ? 24.150 0.211 -21.280 1.00 84.50 81 LYS A CA 1
ATOM 611 C C . LYS A 1 81 ? 22.876 1.064 -21.294 1.00 84.50 81 LYS A C 1
ATOM 613 O O . LYS A 1 81 ? 22.847 2.108 -21.938 1.00 84.50 81 LYS A O 1
ATOM 618 N N . ILE A 1 82 ? 21.858 0.652 -20.535 1.00 85.19 82 ILE A N 1
ATOM 619 C CA . ILE A 1 82 ? 20.551 1.327 -20.444 1.00 85.19 82 ILE A CA 1
ATOM 620 C C . ILE A 1 82 ? 20.296 1.764 -18.998 1.00 85.19 82 ILE A C 1
ATOM 622 O O . ILE A 1 82 ? 20.368 0.946 -18.079 1.00 85.19 82 ILE A O 1
ATOM 626 N N . SER A 1 83 ? 19.956 3.037 -18.794 1.00 84.62 83 SER A N 1
ATOM 627 C CA . SER A 1 83 ? 19.561 3.613 -17.501 1.00 84.62 83 SER A CA 1
ATOM 628 C C . SER A 1 83 ? 18.145 4.181 -17.568 1.00 84.62 83 SER A C 1
ATOM 630 O O . SER A 1 83 ? 17.744 4.699 -18.607 1.00 84.62 83 SER A O 1
ATOM 632 N N . ALA A 1 84 ? 17.405 4.111 -16.461 1.00 82.06 84 ALA A N 1
ATOM 633 C CA . ALA A 1 84 ? 16.088 4.727 -16.322 1.00 82.06 84 ALA A CA 1
ATOM 634 C C . ALA A 1 84 ? 16.043 5.587 -15.054 1.00 82.06 84 ALA A C 1
ATOM 636 O O . ALA A 1 84 ? 16.537 5.171 -14.006 1.00 82.06 84 ALA A O 1
ATOM 637 N N . GLU A 1 85 ? 15.435 6.766 -15.154 1.00 78.56 85 GLU A N 1
ATOM 638 C CA . GLU A 1 85 ? 15.193 7.679 -14.038 1.00 78.56 85 GLU A CA 1
ATOM 639 C C . GLU A 1 85 ? 13.726 8.120 -14.047 1.00 78.56 85 GLU A C 1
ATOM 641 O O . GLU A 1 85 ? 13.150 8.376 -15.105 1.00 78.56 85 GLU A O 1
ATOM 646 N N . LYS A 1 86 ? 13.104 8.187 -12.866 1.00 74.38 86 LYS A N 1
ATOM 647 C CA . LYS A 1 86 ? 11.786 8.803 -12.704 1.00 74.38 86 LYS A CA 1
ATOM 648 C C . LYS A 1 86 ? 12.016 10.271 -12.373 1.00 74.38 86 LYS A C 1
ATOM 650 O O . LYS A 1 86 ? 12.478 10.578 -11.276 1.00 74.38 86 LYS A O 1
ATOM 655 N N . LYS A 1 87 ? 11.722 11.164 -13.317 1.00 80.31 87 LYS A N 1
ATOM 656 C CA . LYS A 1 87 ? 11.712 12.602 -13.045 1.00 80.31 87 LYS A CA 1
ATOM 657 C C . LYS A 1 87 ? 10.436 12.927 -12.264 1.00 80.31 87 LYS A C 1
ATOM 659 O O . LYS A 1 87 ? 9.363 12.492 -12.670 1.00 80.31 87 LYS A O 1
ATOM 664 N N . GLY A 1 88 ? 10.575 13.590 -11.118 1.00 63.53 88 GLY A N 1
ATOM 665 C CA . GLY A 1 88 ? 9.427 14.066 -10.347 1.00 63.53 88 GLY A CA 1
ATOM 666 C C . GLY A 1 88 ? 8.676 15.144 -11.123 1.00 63.53 88 GLY A C 1
ATOM 667 O O . GLY A 1 88 ? 9.309 15.937 -11.822 1.00 63.53 88 GLY A O 1
ATOM 668 N N . ASP A 1 89 ? 7.351 15.141 -11.014 1.00 61.53 89 ASP A N 1
ATOM 669 C CA . ASP A 1 89 ? 6.527 16.267 -11.444 1.00 61.53 89 ASP A CA 1
ATOM 670 C C . ASP A 1 89 ? 6.700 17.370 -10.386 1.00 61.53 89 ASP A C 1
ATOM 672 O O . ASP A 1 89 ? 6.246 17.202 -9.252 1.00 61.53 89 ASP A O 1
ATOM 676 N N . ASP A 1 90 ? 7.445 18.428 -10.725 1.00 47.41 90 ASP 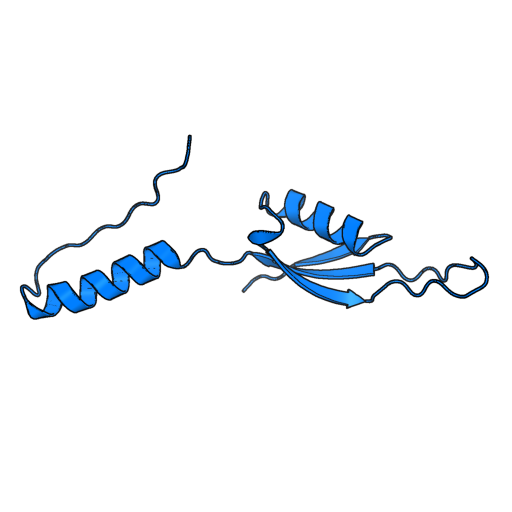A N 1
ATOM 677 C CA . ASP A 1 90 ? 7.482 19.680 -9.948 1.00 47.41 90 ASP A CA 1
ATOM 678 C C . ASP A 1 90 ? 6.108 20.376 -9.965 1.00 47.41 90 ASP A C 1
ATOM 680 O O . ASP A 1 90 ? 5.466 20.402 -11.045 1.00 47.41 90 ASP A O 1
#

Foldseek 3Di:
DDKDKFWDQAPVVRLVVVCVVVVHDSVQKDKAWPDGFDDDPPNPGDPDTTMIIIDGHDPCVQVVVQVVVLVVVCVVPVPDDDDTDDDDDD

Radius of gyration: 20.87 Å; chains: 1; bounding box: 58×28×51 Å

Secondary structure (DSSP, 8-state):
---EEEEESSHHHHHHHHHHHHT--GGGEEEEEEE-----TTS---S--EEEEEEEPP--HHHHHHHHHHHHHTTT-TT-----------